Protein AF-A0A8J6JBQ1-F1 (afdb_monomer)

Secondary structure (DSSP, 8-state):
----PPP----S-TT--TTSSEEEEEEEEBGGG---SEEEETTEEEE-HHHHHHHHHHHTGGGTSTTEEEEEEEEETTEEEEEEEEPPPPS---TTTGGGSPP--HHHHHHHHHHHHHHHTTT---B-SS-EEEEE-SHHHHHHHHHHHHHHHHHGGG-TTT-

Solvent-accessible surface area (backbone atoms only — not comparable to full-atom values): 9511 Å² total; per-residue (Å²): 134,83,78,90,63,82,76,84,72,82,56,64,63,82,92,61,70,62,56,53,61,46,37,36,41,37,37,44,39,24,41,94,52,42,58,63,26,22,45,73,56,96,50,40,72,46,64,31,76,57,25,49,51,50,49,54,60,58,68,50,46,54,77,76,32,95,48,38,41,67,82,47,68,37,73,45,28,25,34,37,42,34,35,39,29,35,51,74,80,72,79,81,60,62,93,73,55,66,81,70,62,69,88,60,34,53,71,59,53,51,50,53,51,54,50,56,50,16,62,73,62,78,66,51,71,62,50,41,94,69,66,49,48,38,79,52,87,44,69,74,56,46,54,52,51,51,52,45,52,71,46,41,55,64,43,44,92,72,34,84,89,72,102

InterPro domains:
  IPR002686 Transposase IS200-like [SM01321] (19-152)
  IPR036515 Transposase IS200-like superfamily [G3DSA:3.30.70.1290] (13-161)
  IPR036515 Transposase IS200-like superfamily [SSF143422] (18-156)
  IPR052715 REP-associated tyrosine transposase [PTHR36966] (12-155)

Organism: NCBI:txid2763052

pLDDT: mean 85.52, std 16.43, range [33.88, 98.12]

Mean predicted aligned error: 7.09 Å

Nearest PDB structures (foldseek):
  4er8-assembly1_A  TM=8.271E-01  e=2.143E-07  Escherichia coli K-12
  4feu-assembly4_D  TM=5.824E-01  e=3.375E+00  Acinetobacter baumannii AYE
  4btm-assembly2_B  TM=4.537E-01  e=4.593E+00  Homo sapiens
  4iik-assembly1_A  TM=2.250E-01  e=3.375E+00  Legionella pneumophila subsp. pneumophila str. Philadelphia 1

Radius of gyration: 16.98 Å; Cα contacts (8 Å, |Δi|>4): 242; chains: 1; bounding box: 40×38×55 Å

Sequence (163 aa):
MISDYPQRKNTRLKTYDYSQPGYYFITLCTRDRAPLLGSIVEGVVCLSALGKMVREQTELLPGRYDRLLRDKYVIMPNHIHMILRIAERLNPLPTGAAAKEKHIDIPNVIGKWKAGITRQSGGHSIWQETYYDRVIRSEAEYLRIWNYIDTNPVKWAEDVYFA

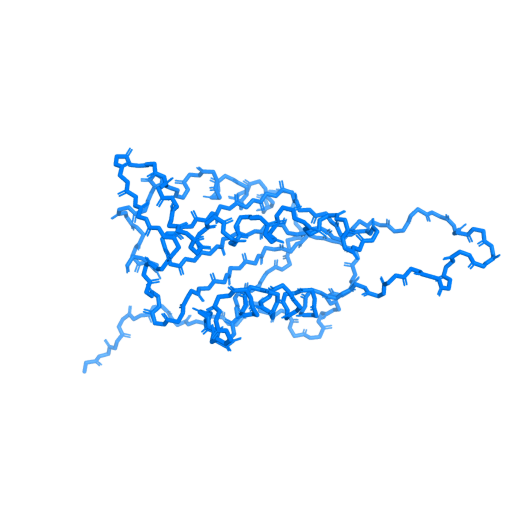Foldseek 3Di:
DPPPDPDPDQQPDPPDFQLDFAKKKWKWFFVVLALQQAAADPLDGDGDPLVVLLVVLLVCLCVPFVQKDWPDKADGSTMIITMIGRHDDDPDDPPPPVVPGDRDGPVVSVVVSQCVSCVVVPNDGRTDPDIDMHTDDDPVSVVVSVVCRVCCSNCVVVPPPND

Structure (mmCIF, N/CA/C/O backbone):
data_AF-A0A8J6JBQ1-F1
#
_entry.id   AF-A0A8J6JBQ1-F1
#
loop_
_atom_site.group_PDB
_atom_site.id
_atom_site.type_symbol
_atom_site.label_atom_id
_atom_site.label_alt_id
_atom_site.label_comp_id
_atom_site.label_asym_id
_atom_site.label_entity_id
_atom_site.label_seq_id
_atom_site.pdbx_PDB_ins_code
_atom_site.Cartn_x
_atom_site.Cartn_y
_atom_site.Cartn_z
_atom_site.occupancy
_atom_site.B_iso_or_equiv
_atom_site.auth_seq_id
_atom_site.auth_comp_id
_atom_site.auth_asym_id
_atom_site.auth_atom_id
_atom_site.pdbx_PDB_model_num
ATOM 1 N N . MET A 1 1 ? 4.516 -22.071 28.364 1.00 34.44 1 MET A N 1
ATOM 2 C CA . MET A 1 1 ? 3.421 -21.688 27.451 1.00 34.44 1 MET A CA 1
ATOM 3 C C . MET A 1 1 ? 4.038 -21.434 26.088 1.00 34.44 1 MET A C 1
ATOM 5 O O . MET A 1 1 ? 4.750 -20.452 25.931 1.00 34.44 1 MET A O 1
ATOM 9 N N . ILE A 1 2 ? 3.890 -22.382 25.164 1.00 33.88 2 ILE A N 1
ATOM 10 C CA . ILE A 1 2 ? 4.350 -22.228 23.780 1.00 33.88 2 ILE A CA 1
ATOM 11 C C . ILE A 1 2 ? 3.353 -21.273 23.127 1.00 33.88 2 ILE A C 1
ATOM 13 O O . ILE A 1 2 ? 2.160 -21.556 23.126 1.00 33.88 2 ILE A O 1
ATOM 17 N N . SER A 1 3 ? 3.811 -20.101 22.686 1.00 34.16 3 SER A N 1
ATOM 18 C CA . SER A 1 3 ? 2.930 -19.163 21.998 1.00 34.16 3 SER A CA 1
ATOM 19 C C . SER A 1 3 ? 2.600 -19.762 20.632 1.00 34.16 3 SER A C 1
ATOM 21 O O . SER A 1 3 ? 3.492 -19.876 19.792 1.00 34.16 3 SER A O 1
ATOM 23 N N . ASP A 1 4 ? 1.346 -20.148 20.424 1.00 36.12 4 ASP A N 1
ATOM 24 C CA . ASP A 1 4 ? 0.848 -20.793 19.202 1.00 36.12 4 ASP A CA 1
ATOM 25 C C . ASP A 1 4 ? 0.597 -19.769 18.076 1.00 36.12 4 ASP A C 1
ATOM 27 O O . ASP A 1 4 ? -0.339 -19.865 17.283 1.00 36.12 4 ASP A O 1
ATOM 31 N N . TYR A 1 5 ? 1.427 -18.722 18.025 1.00 41.88 5 TYR A N 1
ATOM 32 C CA . TYR A 1 5 ? 1.357 -17.725 16.972 1.00 41.88 5 TYR A CA 1
ATOM 33 C C . TYR A 1 5 ? 2.105 -18.247 15.743 1.00 41.88 5 TYR A C 1
ATOM 35 O O . TYR A 1 5 ? 3.273 -18.639 15.853 1.00 41.88 5 TYR A O 1
ATOM 43 N N . PRO A 1 6 ? 1.482 -18.222 14.555 1.00 42.84 6 PRO A N 1
ATOM 44 C CA . PRO A 1 6 ? 2.130 -18.637 13.326 1.00 42.84 6 PRO A CA 1
ATOM 45 C C . PRO A 1 6 ? 3.418 -17.843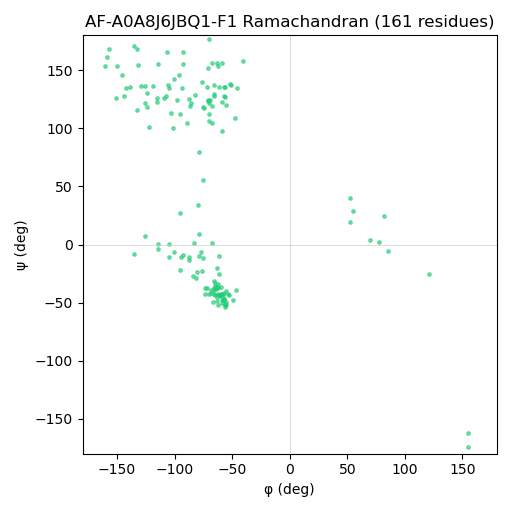 13.127 1.00 42.84 6 PRO A C 1
ATOM 47 O O . PRO A 1 6 ? 3.433 -16.612 13.051 1.00 42.84 6 PRO A O 1
ATOM 50 N N . GLN A 1 7 ? 4.522 -18.579 13.071 1.00 41.38 7 GLN A N 1
ATOM 51 C CA . GLN A 1 7 ? 5.857 -18.021 12.954 1.00 41.38 7 GLN A CA 1
ATOM 52 C C . GLN A 1 7 ? 5.936 -17.171 11.679 1.00 41.38 7 GLN A C 1
ATOM 54 O O . GLN A 1 7 ? 5.664 -17.661 10.577 1.00 41.38 7 GLN A O 1
ATOM 59 N N . ARG A 1 8 ? 6.289 -15.885 11.820 1.00 48.12 8 ARG A N 1
ATOM 60 C CA . ARG A 1 8 ? 6.397 -14.935 10.702 1.00 48.12 8 ARG A CA 1
ATOM 61 C C . ARG A 1 8 ? 7.426 -15.456 9.696 1.00 48.12 8 ARG A C 1
ATOM 63 O O . ARG A 1 8 ? 8.628 -15.266 9.869 1.00 48.12 8 ARG A O 1
ATOM 70 N N . LYS A 1 9 ? 6.965 -16.117 8.631 1.00 52.09 9 LYS A N 1
ATOM 71 C CA . LYS A 1 9 ? 7.825 -16.501 7.506 1.00 52.09 9 LYS A CA 1
ATOM 72 C C . LYS A 1 9 ? 8.293 -15.222 6.821 1.00 52.09 9 LYS A C 1
ATOM 74 O O . LYS A 1 9 ? 7.481 -14.367 6.475 1.00 52.09 9 LYS A O 1
ATOM 79 N N . ASN A 1 10 ? 9.603 -15.083 6.640 1.00 58.56 10 A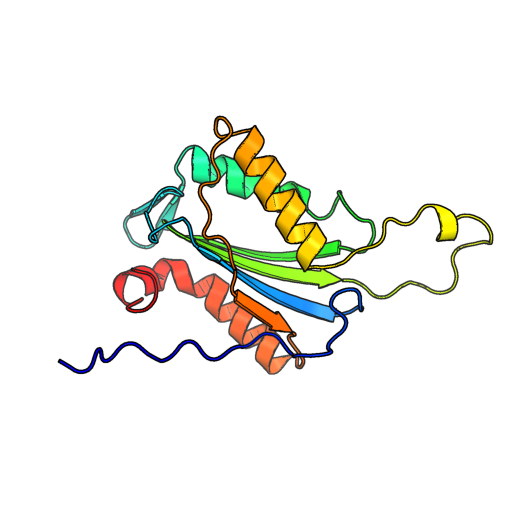SN A N 1
ATOM 80 C CA . ASN A 1 10 ? 10.160 -13.980 5.872 1.00 58.56 10 ASN A CA 1
ATOM 81 C C . ASN A 1 10 ? 9.758 -14.167 4.403 1.00 58.56 10 ASN A C 1
ATOM 83 O O . ASN A 1 10 ? 10.260 -15.064 3.729 1.00 58.56 10 ASN A O 1
ATOM 87 N N . THR A 1 11 ? 8.797 -13.373 3.938 1.00 63.12 11 THR A N 1
ATOM 88 C CA . THR A 1 11 ? 8.291 -13.430 2.561 1.00 63.12 11 THR A CA 1
ATOM 89 C C . THR A 1 11 ? 9.083 -12.576 1.595 1.00 63.12 11 THR A C 1
ATOM 91 O O . THR A 1 11 ? 8.919 -12.737 0.385 1.00 63.12 11 THR A O 1
ATOM 94 N N . ARG A 1 12 ? 9.967 -11.719 2.114 1.00 75.38 12 ARG A N 1
ATOM 95 C CA . ARG A 1 12 ? 10.845 -10.912 1.289 1.00 75.38 12 ARG A CA 1
ATOM 96 C C . ARG A 1 12 ? 11.829 -11.834 0.585 1.00 75.38 12 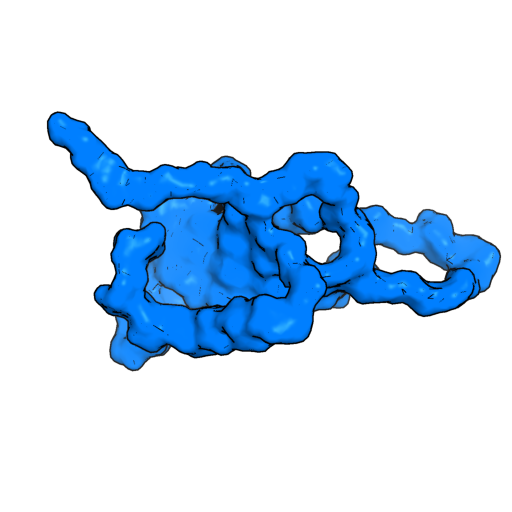ARG A C 1
ATOM 98 O O . ARG A 1 12 ? 12.605 -12.549 1.228 1.00 75.38 12 ARG A O 1
ATOM 105 N N . LEU A 1 13 ? 11.795 -11.824 -0.743 1.00 76.69 13 LEU A N 1
ATOM 106 C CA . LEU A 1 13 ? 12.725 -12.604 -1.544 1.00 76.69 13 LEU A CA 1
ATOM 107 C C . LEU A 1 13 ? 14.111 -11.978 -1.396 1.00 76.69 13 LEU A C 1
ATOM 109 O O . LEU A 1 13 ? 14.390 -10.893 -1.910 1.00 76.69 13 LEU A O 1
ATOM 113 N N . LYS A 1 14 ? 14.983 -12.654 -0.643 1.00 74.25 14 LYS A N 1
ATOM 114 C CA . LYS A 1 14 ? 16.385 -12.252 -0.514 1.00 74.25 14 LYS A CA 1
ATOM 115 C C . LYS A 1 14 ? 16.993 -12.207 -1.913 1.00 74.25 14 LYS A C 1
ATOM 117 O O . LYS A 1 14 ? 16.766 -13.126 -2.692 1.00 74.25 14 LYS A O 1
ATOM 122 N N . THR A 1 15 ? 17.761 -11.159 -2.209 1.00 81.62 15 THR A N 1
ATOM 123 C CA . THR A 1 15 ? 18.422 -10.913 -3.510 1.00 81.62 15 THR A CA 1
ATOM 124 C C . THR A 1 15 ? 17.505 -10.556 -4.688 1.00 81.62 15 THR A C 1
ATOM 126 O O . THR A 1 15 ? 18.008 -10.352 -5.787 1.00 81.62 15 THR A O 1
ATOM 129 N N . TYR A 1 16 ? 16.189 -10.415 -4.479 1.00 87.38 16 TYR A N 1
ATOM 130 C CA . TYR A 1 16 ? 15.298 -9.891 -5.518 1.00 87.38 16 TYR A CA 1
ATOM 131 C C . TYR A 1 16 ? 15.436 -8.370 -5.646 1.00 87.38 16 TYR A C 1
ATOM 133 O O . TYR A 1 16 ? 15.527 -7.660 -4.641 1.00 87.38 16 TYR A O 1
ATOM 141 N N . ASP A 1 17 ? 15.426 -7.877 -6.8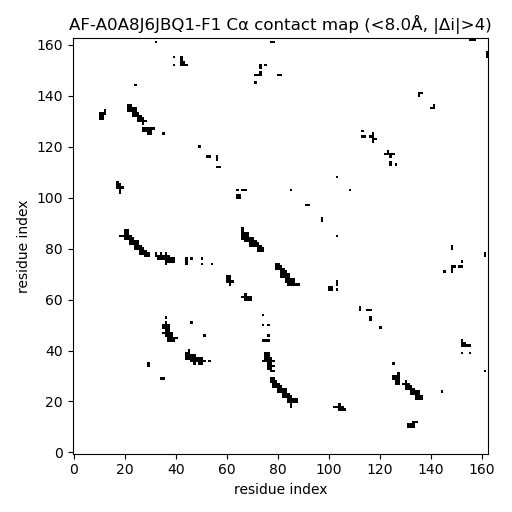81 1.00 89.44 17 ASP A N 1
ATOM 142 C CA . ASP A 1 17 ? 15.461 -6.453 -7.195 1.00 89.44 17 ASP A CA 1
ATOM 143 C C . ASP A 1 17 ? 14.034 -5.888 -7.253 1.00 89.44 17 ASP A C 1
ATOM 145 O O . ASP A 1 17 ? 13.284 -6.095 -8.204 1.00 89.44 17 ASP A O 1
ATOM 149 N N . TYR A 1 18 ? 13.669 -5.151 -6.207 1.00 92.38 18 TYR A N 1
ATOM 150 C CA . TYR A 1 18 ? 12.350 -4.541 -6.025 1.00 92.38 18 TYR A CA 1
ATOM 151 C C . TYR A 1 18 ? 12.141 -3.251 -6.843 1.00 92.38 18 TYR A C 1
ATOM 153 O O . TYR A 1 18 ? 11.147 -2.548 -6.633 1.00 92.38 18 TYR A O 1
ATOM 161 N N . SER A 1 19 ? 13.064 -2.924 -7.753 1.00 91.12 19 SER A N 1
ATOM 162 C CA . SER A 1 19 ? 12.896 -1.873 -8.764 1.00 91.12 19 SER A CA 1
ATOM 163 C C . SER A 1 19 ? 12.376 -2.404 -10.106 1.00 91.12 19 SER A C 1
ATOM 165 O O . SER A 1 19 ? 11.979 -1.622 -10.976 1.00 91.12 19 SER A O 1
ATOM 167 N N . GLN A 1 20 ? 12.350 -3.730 -10.285 1.00 92.38 20 GLN A N 1
ATOM 168 C CA . GLN A 1 20 ? 11.980 -4.339 -11.559 1.00 92.38 20 GLN A CA 1
ATOM 169 C C . GLN A 1 20 ? 10.483 -4.195 -11.865 1.00 92.38 20 GLN A C 1
ATOM 171 O O . GLN A 1 20 ? 9.654 -4.136 -10.946 1.00 92.38 20 GLN A O 1
ATOM 176 N N . PRO A 1 21 ? 10.113 -4.158 -13.159 1.00 94.69 21 PRO A N 1
ATOM 177 C CA . PRO A 1 21 ? 8.726 -4.315 -13.562 1.00 94.69 21 PRO A CA 1
ATOM 178 C C . PRO A 1 21 ? 8.105 -5.573 -12.946 1.00 94.69 21 PRO A C 1
ATOM 180 O O . PRO A 1 21 ? 8.729 -6.630 -12.881 1.00 94.69 21 PRO A O 1
ATOM 183 N N . GLY A 1 22 ? 6.865 -5.456 -12.485 1.00 95.62 22 GLY A N 1
ATOM 184 C CA . GLY A 1 22 ? 6.184 -6.547 -11.801 1.00 95.62 22 GLY A CA 1
ATOM 185 C C . GLY A 1 22 ? 5.093 -6.069 -10.858 1.00 95.62 22 GLY A C 1
ATOM 186 O O . GLY A 1 22 ? 4.767 -4.882 -10.797 1.00 95.62 22 GLY A O 1
ATOM 187 N N . TYR A 1 23 ? 4.532 -7.020 -10.119 1.00 97.06 23 TYR A N 1
ATOM 188 C CA . TYR A 1 23 ? 3.428 -6.808 -9.193 1.00 97.06 23 TYR A CA 1
ATOM 189 C C . TYR A 1 23 ? 3.862 -7.160 -7.772 1.00 97.06 23 TYR A C 1
ATOM 191 O O . TYR A 1 23 ? 4.488 -8.193 -7.526 1.00 97.06 23 TYR A O 1
ATOM 199 N N . TYR A 1 24 ? 3.494 -6.307 -6.826 1.00 96.69 24 TYR A N 1
ATOM 200 C CA . TYR A 1 24 ? 3.956 -6.356 -5.449 1.00 96.69 24 TYR A CA 1
ATOM 201 C C . TYR A 1 24 ? 2.763 -6.228 -4.512 1.00 96.69 24 TYR A C 1
ATOM 203 O O . TYR A 1 24 ? 2.099 -5.192 -4.471 1.00 96.69 24 TYR A O 1
ATOM 211 N N . PHE A 1 25 ? 2.498 -7.279 -3.742 1.00 97.00 25 PHE A N 1
ATOM 212 C CA . PHE A 1 25 ? 1.522 -7.242 -2.665 1.00 97.00 25 PHE A CA 1
ATOM 213 C C . PHE A 1 25 ? 2.186 -6.760 -1.382 1.00 97.00 25 PHE A C 1
ATOM 215 O O . PHE A 1 25 ? 3.174 -7.345 -0.938 1.00 97.00 25 PHE A O 1
ATOM 222 N N . ILE A 1 26 ? 1.636 -5.710 -0.783 1.00 96.38 26 ILE A N 1
ATOM 223 C CA . ILE A 1 26 ? 2.186 -5.041 0.391 1.00 96.38 26 ILE A CA 1
ATOM 224 C C . ILE A 1 26 ? 1.122 -4.988 1.482 1.00 96.38 26 ILE A C 1
ATOM 226 O O . ILE A 1 26 ? -0.031 -4.654 1.217 1.00 96.38 26 ILE A O 1
ATOM 230 N N . THR A 1 27 ? 1.521 -5.280 2.719 1.00 96.00 27 THR A N 1
ATOM 231 C CA . THR A 1 27 ? 0.692 -5.079 3.913 1.00 96.00 27 THR A CA 1
ATOM 232 C C . THR A 1 27 ? 1.440 -4.236 4.935 1.00 96.00 27 THR A C 1
ATOM 234 O O . THR A 1 27 ? 2.515 -4.628 5.394 1.00 96.00 27 THR A O 1
ATOM 237 N N . LEU A 1 28 ? 0.862 -3.097 5.320 1.00 96.12 28 LEU A N 1
ATOM 238 C CA . LEU A 1 28 ? 1.388 -2.226 6.373 1.00 96.12 28 LEU A CA 1
ATOM 239 C C . LEU A 1 28 ? 0.418 -2.183 7.546 1.00 96.12 28 LEU A C 1
ATOM 241 O O . LEU A 1 28 ? -0.729 -1.786 7.376 1.00 96.12 28 LEU A O 1
ATOM 245 N N . CYS A 1 29 ? 0.899 -2.550 8.730 1.00 95.88 29 CYS A N 1
ATOM 246 C CA . CYS A 1 29 ? 0.130 -2.468 9.968 1.00 95.88 29 CYS A CA 1
ATOM 247 C C . CYS A 1 29 ? 0.457 -1.178 10.724 1.00 95.88 29 CYS A C 1
ATOM 249 O O . CYS A 1 29 ? 1.605 -0.710 10.728 1.00 95.88 29 CYS A O 1
ATOM 251 N N . THR A 1 30 ? -0.542 -0.626 11.401 1.00 95.94 30 THR A N 1
ATOM 252 C CA . THR A 1 30 ? -0.341 0.388 12.431 1.00 95.94 30 THR A CA 1
ATOM 253 C C . THR A 1 30 ? 0.468 -0.198 13.586 1.00 95.94 30 THR A C 1
ATOM 255 O O . THR A 1 30 ? 0.529 -1.416 13.797 1.00 95.94 30 THR A O 1
ATOM 258 N N . ARG A 1 31 ? 1.138 0.677 14.336 1.00 93.19 31 ARG A N 1
ATOM 259 C CA . ARG A 1 31 ? 1.879 0.302 15.537 1.00 93.19 31 ARG A CA 1
ATOM 260 C C . ARG A 1 31 ? 0.941 -0.407 16.511 1.00 93.19 31 ARG A C 1
ATOM 262 O O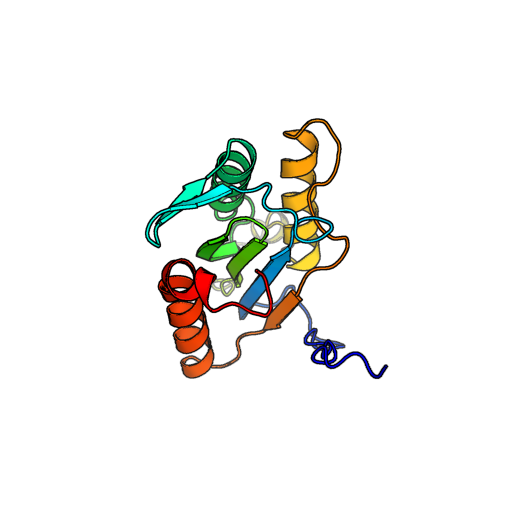 . ARG A 1 31 ? -0.206 0.002 16.668 1.00 93.19 31 ARG A O 1
ATOM 269 N N . ASP A 1 32 ? 1.430 -1.507 17.077 1.00 90.38 32 ASP A N 1
ATOM 270 C CA . ASP A 1 32 ? 0.688 -2.378 17.998 1.00 90.38 32 ASP A CA 1
ATOM 271 C C . ASP A 1 32 ? -0.671 -2.850 17.458 1.00 90.38 32 ASP A C 1
ATOM 273 O O . ASP A 1 32 ? -1.531 -3.269 18.223 1.00 90.38 32 ASP A O 1
ATOM 277 N N . ARG A 1 33 ? -0.867 -2.784 16.128 1.00 91.19 33 ARG A N 1
ATOM 278 C CA . ARG A 1 33 ? -2.134 -3.093 15.451 1.00 91.19 33 ARG A CA 1
ATOM 279 C C . ARG A 1 33 ? -3.311 -2.277 16.001 1.00 91.19 33 ARG A C 1
ATOM 281 O O . ARG A 1 33 ? -4.460 -2.708 15.928 1.00 91.19 33 ARG A O 1
ATOM 288 N N . ALA A 1 34 ? -3.042 -1.073 16.504 1.00 92.50 34 ALA A N 1
ATOM 289 C CA . ALA A 1 34 ? -4.078 -0.177 16.991 1.00 92.50 34 ALA A CA 1
ATOM 290 C C . ALA A 1 34 ? -5.049 0.208 15.851 1.00 92.50 34 ALA A C 1
ATOM 292 O O . ALA A 1 34 ? -4.580 0.558 14.759 1.00 92.50 34 ALA A O 1
ATOM 293 N N . PRO A 1 35 ? -6.379 0.202 16.070 1.00 94.81 35 PRO A N 1
ATOM 294 C CA . PRO A 1 35 ? -7.390 0.492 15.047 1.00 94.81 35 PRO A CA 1
ATOM 295 C C . PRO A 1 35 ? -7.490 1.998 14.721 1.00 94.81 35 PRO A C 1
ATOM 297 O O . PRO A 1 35 ? -8.534 2.631 14.837 1.00 94.81 35 PRO A O 1
ATOM 300 N N . LEU A 1 36 ? -6.367 2.611 14.343 1.00 96.19 36 LEU A N 1
ATOM 301 C CA . LEU A 1 36 ? -6.236 4.054 14.125 1.00 96.19 36 LEU A CA 1
ATOM 302 C C . LEU A 1 36 ? -6.849 4.518 12.802 1.00 96.19 36 LEU A C 1
ATOM 304 O O . LEU A 1 36 ? -7.158 5.699 12.651 1.00 96.19 36 LEU A O 1
ATOM 308 N N . LEU A 1 37 ? -6.996 3.622 11.825 1.00 97.38 37 LEU A N 1
ATOM 309 C CA . LEU A 1 37 ? -7.445 3.950 10.470 1.00 97.38 37 LEU A CA 1
ATOM 310 C C . LEU A 1 37 ? -8.972 3.939 10.345 1.00 97.38 37 LEU A C 1
ATOM 312 O O . LEU A 1 37 ? -9.509 4.466 9.373 1.00 97.38 37 LEU A O 1
ATOM 316 N N . GLY A 1 38 ? -9.688 3.392 11.324 1.00 96.06 38 GLY A N 1
ATOM 317 C CA . GLY A 1 38 ? -11.141 3.337 11.299 1.00 96.06 38 GLY A CA 1
ATOM 318 C C . GLY A 1 38 ? -11.703 2.198 12.129 1.00 96.06 38 GLY A C 1
ATOM 319 O O . GLY A 1 38 ? -11.019 1.618 12.965 1.00 96.06 38 GLY A O 1
ATOM 320 N N . SER A 1 39 ? -12.954 1.872 11.854 1.00 94.00 39 SER A N 1
ATOM 321 C CA . SER A 1 39 ? -13.674 0.734 12.415 1.00 94.00 39 SER A CA 1
ATOM 322 C C . SER A 1 39 ? -14.430 0.006 11.307 1.00 94.00 39 SER A C 1
ATOM 324 O O . SER A 1 39 ? -14.496 0.479 10.170 1.00 94.00 39 SER A O 1
ATOM 326 N N . ILE A 1 40 ? -14.989 -1.158 11.630 1.00 90.75 40 ILE A N 1
ATOM 327 C CA . ILE A 1 40 ? -15.911 -1.867 10.746 1.00 90.75 40 ILE A CA 1
ATOM 328 C C . ILE A 1 40 ? -17.279 -1.905 11.416 1.00 90.75 40 ILE A C 1
ATOM 330 O O . ILE A 1 40 ? -17.394 -2.310 12.571 1.00 90.75 40 ILE A O 1
ATOM 334 N N . VAL A 1 41 ? -18.295 -1.443 10.692 1.00 88.00 41 VAL A N 1
ATOM 335 C CA . VAL A 1 41 ? -19.696 -1.415 11.125 1.00 88.00 41 VAL A CA 1
ATOM 336 C C . VAL A 1 41 ? -20.490 -2.177 10.074 1.00 88.00 41 VAL A C 1
ATOM 338 O O . VAL A 1 41 ? -20.451 -1.812 8.904 1.00 88.00 41 VAL A O 1
ATOM 341 N N . GLU A 1 42 ? -21.133 -3.277 10.474 1.00 85.25 42 GLU A N 1
ATOM 342 C CA . GLU A 1 42 ? -21.931 -4.135 9.576 1.00 85.25 42 GLU A CA 1
ATOM 343 C C . GLU A 1 42 ? -21.169 -4.595 8.311 1.00 85.25 42 GLU A C 1
ATOM 345 O O . GLU A 1 42 ? -21.698 -4.610 7.204 1.00 85.25 42 GLU A O 1
ATOM 350 N N . GLY A 1 43 ? -19.885 -4.947 8.458 1.00 80.88 43 GLY A N 1
ATOM 351 C CA . GLY A 1 43 ? -19.033 -5.397 7.344 1.00 80.88 43 GLY A CA 1
ATOM 352 C C . GLY A 1 43 ? -18.521 -4.274 6.432 1.00 80.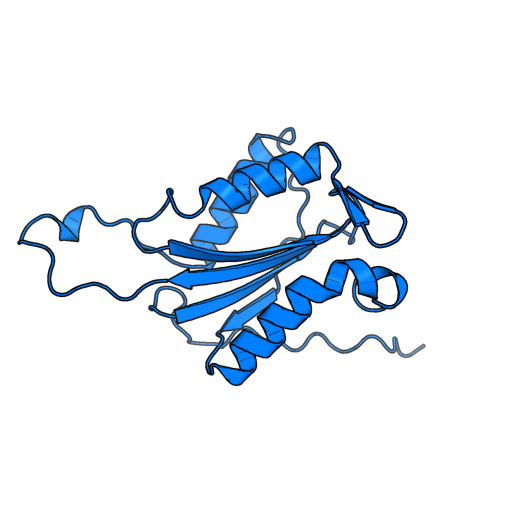88 43 GLY A C 1
ATOM 353 O O . GLY A 1 43 ? -17.804 -4.541 5.467 1.00 80.88 43 GLY A O 1
ATOM 354 N N . VAL A 1 44 ? -18.838 -3.014 6.745 1.00 86.38 44 VAL A N 1
ATOM 355 C CA . VAL A 1 44 ? -18.397 -1.835 5.995 1.00 86.38 44 VAL A CA 1
ATOM 356 C C . VAL A 1 44 ? -17.289 -1.109 6.750 1.00 86.38 44 VAL A C 1
ATOM 358 O O . VAL A 1 44 ? -17.382 -0.866 7.952 1.00 86.38 44 VAL A O 1
ATOM 361 N N . VAL A 1 45 ? -16.231 -0.724 6.032 1.00 91.69 45 VAL A N 1
ATOM 362 C CA . VAL A 1 45 ? -15.133 0.064 6.603 1.00 91.69 45 VAL A CA 1
ATOM 363 C C . VAL A 1 45 ? -15.552 1.524 6.779 1.00 91.69 45 VAL A C 1
ATOM 365 O O . VAL A 1 45 ? -15.763 2.256 5.809 1.00 91.69 45 VAL A O 1
ATOM 368 N N . CYS A 1 46 ? -15.540 1.981 8.026 1.00 95.19 46 CYS A N 1
ATOM 369 C CA . CYS A 1 46 ? -15.733 3.370 8.421 1.00 95.19 46 CYS A CA 1
ATOM 370 C C . CYS A 1 46 ? -14.375 4.009 8.733 1.00 95.19 46 CYS A C 1
ATOM 372 O O . CYS A 1 46 ? -13.814 3.811 9.811 1.00 95.19 46 CYS A O 1
ATOM 374 N N . LEU A 1 47 ? -13.823 4.782 7.790 1.00 97.69 47 LEU A N 1
ATOM 375 C CA . LEU A 1 47 ? -12.506 5.399 7.978 1.00 97.69 47 LEU A CA 1
ATOM 376 C C . LEU A 1 47 ? -12.522 6.551 8.986 1.00 97.69 47 LEU A C 1
ATOM 378 O O . LEU A 1 47 ? -13.339 7.474 8.894 1.00 97.69 47 LEU A O 1
ATOM 382 N N . SER A 1 48 ? -11.523 6.547 9.867 1.00 97.56 48 SER A N 1
ATOM 383 C CA . SER A 1 48 ? -11.183 7.679 10.727 1.00 97.56 48 SER A CA 1
ATOM 384 C C . SER A 1 48 ? -10.586 8.836 9.910 1.00 97.56 48 SER A C 1
ATOM 386 O O . SER A 1 48 ? -10.335 8.713 8.708 1.00 97.56 48 SER A O 1
ATOM 388 N N . ALA A 1 49 ? -10.294 9.966 10.561 1.00 96.62 49 ALA A N 1
ATOM 389 C CA . ALA A 1 49 ? -9.540 11.053 9.930 1.00 96.62 49 ALA A CA 1
ATOM 390 C C . ALA A 1 49 ? -8.162 10.583 9.418 1.00 96.62 49 ALA A C 1
ATOM 392 O O . ALA A 1 49 ? -7.779 10.904 8.293 1.00 96.62 49 ALA A O 1
ATOM 393 N N . LEU A 1 50 ? -7.456 9.754 10.197 1.00 96.94 50 LEU A N 1
ATOM 394 C CA . LEU A 1 50 ? -6.193 9.148 9.767 1.00 96.94 50 LEU A CA 1
ATOM 395 C C . LEU A 1 50 ? -6.409 8.176 8.605 1.00 96.94 50 LEU A C 1
ATOM 397 O O . LEU A 1 50 ? -5.659 8.220 7.637 1.00 96.94 50 LEU A O 1
ATOM 401 N N . GLY A 1 51 ? -7.455 7.347 8.640 1.00 97.81 51 GLY A N 1
ATOM 402 C CA . GLY A 1 51 ? -7.790 6.457 7.527 1.00 97.81 51 GLY A CA 1
ATOM 403 C C . GLY A 1 51 ? -8.036 7.206 6.219 1.00 97.81 51 GLY A C 1
ATOM 404 O O . GLY A 1 51 ? -7.529 6.805 5.172 1.00 97.81 51 GLY A O 1
ATOM 405 N N . LYS A 1 52 ? -8.769 8.324 6.270 1.00 98.00 52 LYS A N 1
ATOM 406 C CA . LYS A 1 52 ? -9.016 9.191 5.104 1.00 98.00 52 LYS A CA 1
ATOM 407 C C . LYS A 1 52 ? -7.714 9.778 4.552 1.00 98.00 52 LYS A C 1
ATOM 409 O O . LYS A 1 52 ? -7.484 9.701 3.351 1.00 98.00 52 LYS A O 1
ATOM 414 N N . MET A 1 53 ? -6.815 10.237 5.420 1.00 97.25 53 MET A N 1
ATOM 415 C CA . MET A 1 53 ? -5.482 10.696 5.017 1.00 97.25 53 MET A CA 1
ATOM 416 C C . MET A 1 53 ? -4.660 9.575 4.358 1.00 97.25 53 MET A C 1
ATOM 418 O O . MET A 1 53 ? -4.033 9.783 3.320 1.00 97.25 53 MET A O 1
ATOM 422 N N . VAL A 1 54 ? -4.683 8.362 4.922 1.00 98.00 54 VAL A N 1
ATOM 423 C CA . VAL A 1 54 ? -4.030 7.184 4.327 1.00 98.00 54 VAL A CA 1
ATOM 424 C C . VAL A 1 54 ? -4.606 6.887 2.942 1.00 98.00 54 VAL A C 1
ATOM 426 O O . VAL A 1 54 ? -3.835 6.644 2.010 1.00 98.00 54 VAL A O 1
ATOM 429 N N . ARG A 1 55 ? -5.934 6.957 2.775 1.00 98.12 55 ARG A N 1
ATOM 430 C CA . ARG A 1 55 ? -6.604 6.826 1.473 1.00 98.12 55 ARG A CA 1
ATOM 431 C C . ARG A 1 55 ? -6.073 7.859 0.485 1.00 98.12 55 ARG A C 1
ATOM 433 O O . ARG A 1 55 ? -5.574 7.475 -0.563 1.00 98.12 55 ARG A O 1
ATOM 440 N N . GLU A 1 56 ? -6.095 9.139 0.836 1.00 96.69 56 GLU A N 1
ATOM 441 C CA . GLU A 1 56 ? -5.615 10.226 -0.028 1.00 96.69 56 GLU A CA 1
ATOM 442 C C . GLU A 1 56 ? -4.149 10.036 -0.445 1.00 96.69 56 GLU A C 1
ATOM 444 O O . GLU A 1 56 ? -3.809 10.118 -1.624 1.00 96.69 56 GLU A O 1
ATOM 449 N N . GLN A 1 57 ? -3.262 9.710 0.499 1.00 96.12 57 GLN A N 1
ATOM 450 C CA . GLN A 1 57 ? -1.846 9.474 0.198 1.00 96.12 57 GLN A CA 1
ATOM 451 C C . GLN A 1 57 ? -1.619 8.238 -0.687 1.00 96.12 57 GLN A C 1
ATOM 453 O O . GLN A 1 57 ? -0.672 8.220 -1.475 1.00 96.12 57 GLN A O 1
ATOM 458 N N . THR A 1 58 ? -2.475 7.220 -0.568 1.00 97.31 58 THR A N 1
ATOM 459 C CA . THR A 1 58 ? -2.475 6.015 -1.416 1.00 97.31 58 THR A CA 1
ATOM 460 C C . THR A 1 58 ? -3.019 6.318 -2.811 1.00 97.31 58 THR A C 1
ATOM 462 O O . THR A 1 58 ? -2.486 5.829 -3.811 1.00 97.31 58 THR A O 1
ATOM 465 N N . GLU A 1 59 ? -4.030 7.183 -2.899 1.00 95.88 59 GLU A N 1
ATOM 466 C CA . GLU A 1 59 ? -4.605 7.632 -4.163 1.00 95.88 59 GLU A CA 1
ATOM 467 C C . GLU A 1 59 ? -3.617 8.433 -5.011 1.00 95.88 59 GLU A C 1
ATOM 469 O O . GLU A 1 59 ? -3.587 8.290 -6.229 1.00 95.88 59 GLU A O 1
ATOM 474 N N . LEU A 1 60 ? -2.725 9.184 -4.365 1.00 94.31 60 LEU A N 1
ATOM 475 C CA . LEU A 1 60 ? -1.678 9.964 -5.026 1.00 94.31 60 LEU A CA 1
ATOM 476 C C . LEU A 1 60 ? -0.480 9.136 -5.523 1.00 94.31 60 LEU A C 1
ATOM 478 O O . LEU A 1 60 ? 0.406 9.700 -6.169 1.00 94.31 60 LEU A O 1
ATOM 482 N N . LEU A 1 61 ? -0.391 7.835 -5.220 1.00 93.31 61 LEU A N 1
ATOM 483 C CA . LEU A 1 61 ? 0.760 7.015 -5.629 1.00 93.31 61 LEU A CA 1
ATOM 484 C C . LEU A 1 61 ? 0.968 6.979 -7.158 1.00 93.31 61 LEU A C 1
ATOM 486 O O . LEU A 1 61 ? 2.102 7.259 -7.564 1.00 93.31 61 LEU A O 1
ATOM 490 N N . PRO A 1 62 ? -0.062 6.738 -8.002 1.00 87.00 62 PRO A N 1
ATOM 491 C CA . PRO A 1 62 ? 0.100 6.628 -9.458 1.00 87.00 62 PRO A CA 1
ATOM 492 C C . PRO A 1 62 ? 0.498 7.912 -10.206 1.00 87.00 62 PRO A C 1
ATOM 494 O O . PRO A 1 62 ? 0.636 7.886 -11.421 1.00 87.00 62 PRO A O 1
ATOM 497 N N . GLY A 1 63 ? 0.694 9.040 -9.511 1.00 83.81 63 GLY A N 1
ATOM 498 C CA . GLY A 1 63 ? 1.210 10.290 -10.095 1.00 83.81 63 GLY A CA 1
ATOM 499 C C . GLY A 1 63 ? 2.584 10.712 -9.565 1.00 83.81 63 GLY A C 1
ATOM 500 O O . GLY A 1 63 ? 3.138 11.724 -9.990 1.00 83.81 63 GLY A O 1
ATOM 501 N N . ARG A 1 64 ? 3.153 9.979 -8.598 1.00 87.75 64 ARG A N 1
ATOM 502 C CA . ARG A 1 64 ? 4.459 10.327 -8.003 1.00 87.75 64 ARG A CA 1
ATOM 503 C C . ARG A 1 64 ? 5.637 9.815 -8.821 1.00 87.75 64 ARG A C 1
ATOM 505 O O . ARG A 1 64 ? 6.718 10.417 -8.747 1.00 87.75 64 ARG A O 1
ATOM 512 N N . TYR A 1 65 ? 5.412 8.730 -9.557 1.00 88.19 65 TYR A N 1
ATOM 513 C CA . TYR A 1 65 ? 6.388 8.026 -10.374 1.00 88.19 65 TYR A CA 1
ATOM 514 C C . TYR A 1 65 ? 5.716 7.537 -11.656 1.00 88.19 65 TYR A C 1
ATOM 516 O O . TYR A 1 65 ? 4.646 6.942 -11.583 1.00 88.19 65 TYR A O 1
ATOM 524 N N . ASP A 1 66 ? 6.374 7.726 -12.793 1.00 85.88 66 ASP A N 1
ATOM 525 C CA . ASP A 1 66 ? 5.766 7.554 -14.120 1.00 85.88 66 ASP A CA 1
ATOM 526 C C . ASP A 1 66 ? 5.281 6.119 -14.394 1.00 85.88 66 ASP A C 1
ATOM 528 O O . ASP A 1 66 ? 4.264 5.914 -15.051 1.00 85.88 66 ASP A O 1
ATOM 532 N N . ARG A 1 67 ? 5.987 5.114 -13.860 1.00 92.12 67 ARG A N 1
ATOM 533 C CA . ARG A 1 67 ? 5.679 3.684 -14.056 1.00 92.12 67 ARG A CA 1
ATOM 534 C C . ARG A 1 67 ? 5.043 3.006 -12.846 1.00 92.12 67 ARG A C 1
ATOM 536 O O . ARG A 1 67 ? 4.808 1.799 -12.898 1.00 92.12 67 ARG A O 1
ATOM 543 N N . LEU A 1 68 ? 4.809 3.728 -11.749 1.00 94.75 68 LEU A N 1
ATOM 544 C CA . LEU A 1 68 ? 4.167 3.140 -10.576 1.00 94.75 68 LEU A CA 1
ATOM 545 C C . LEU A 1 68 ? 2.655 3.220 -10.743 1.00 94.75 68 LEU A C 1
ATOM 547 O O . LEU A 1 68 ? 2.084 4.300 -10.822 1.00 94.75 68 LEU A O 1
ATOM 551 N N . LEU A 1 69 ? 2.009 2.068 -10.711 1.00 95.38 69 LEU A N 1
ATOM 552 C CA . LEU A 1 69 ? 0.567 1.929 -10.704 1.00 95.38 69 LEU A CA 1
ATOM 553 C C . LEU A 1 69 ? 0.126 1.321 -9.372 1.00 95.38 69 LEU A C 1
ATOM 555 O O . LEU A 1 69 ? 0.881 0.632 -8.679 1.00 95.38 69 LEU A O 1
ATOM 559 N N . ARG A 1 70 ? -1.122 1.593 -9.012 1.00 96.69 70 ARG A N 1
ATOM 560 C CA . ARG A 1 70 ? -1.793 1.014 -7.853 1.00 96.69 70 ARG A CA 1
ATOM 561 C C . ARG A 1 70 ? -3.037 0.310 -8.365 1.00 96.69 70 ARG A C 1
ATOM 563 O O . ARG A 1 70 ? -4.047 0.957 -8.626 1.00 96.69 70 ARG A O 1
ATOM 570 N N . ASP A 1 71 ? -2.944 -1.003 -8.482 1.00 96.69 71 ASP A N 1
ATOM 571 C CA . ASP A 1 71 ? -4.008 -1.823 -9.056 1.00 96.69 71 ASP A CA 1
ATOM 572 C C . ASP A 1 71 ? -5.191 -1.951 -8.098 1.00 96.69 71 ASP A C 1
ATOM 574 O O . ASP A 1 71 ? -6.348 -1.857 -8.501 1.00 96.69 71 ASP A O 1
ATOM 578 N N . LYS A 1 72 ? -4.904 -2.166 -6.809 1.00 97.12 72 LYS A N 1
ATOM 579 C CA . LYS A 1 72 ? -5.937 -2.394 -5.799 1.00 97.12 72 LYS A CA 1
ATOM 580 C C . LYS A 1 72 ? -5.416 -2.131 -4.400 1.00 97.12 72 LYS A C 1
ATOM 582 O O . LYS A 1 72 ? -4.225 -2.287 -4.143 1.00 97.12 72 LYS A O 1
ATOM 587 N N . TYR A 1 73 ? -6.302 -1.775 -3.482 1.00 98.06 73 TYR A N 1
ATOM 588 C CA . TYR A 1 73 ? -5.992 -1.718 -2.061 1.00 98.06 73 TYR A CA 1
ATOM 589 C C . TYR A 1 73 ? -7.268 -1.791 -1.223 1.00 98.06 73 TYR A C 1
ATOM 591 O O . TYR A 1 73 ? -8.359 -1.517 -1.719 1.00 98.06 73 TYR A O 1
ATOM 599 N N . VAL A 1 74 ? -7.113 -2.128 0.055 1.00 96.25 74 VAL A N 1
ATOM 600 C CA . VAL A 1 74 ? -8.154 -1.992 1.076 1.00 96.25 74 VAL A CA 1
ATOM 601 C C . VAL A 1 74 ? -7.524 -1.469 2.358 1.00 96.25 74 VAL A C 1
ATOM 603 O O . VAL A 1 74 ? -6.448 -1.916 2.761 1.00 96.25 74 VAL A O 1
ATOM 606 N N . ILE A 1 75 ? -8.182 -0.494 2.980 1.00 97.12 75 ILE A N 1
ATOM 607 C CA . ILE A 1 75 ? -7.814 0.011 4.302 1.00 97.12 75 ILE A CA 1
ATOM 608 C C . ILE A 1 75 ? -8.719 -0.676 5.310 1.00 97.12 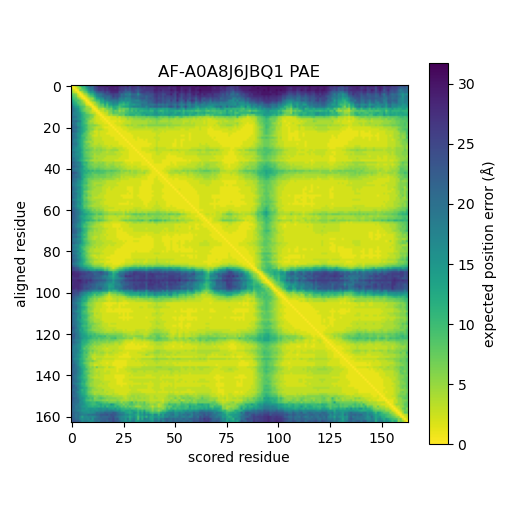75 ILE A C 1
ATOM 610 O O . ILE A 1 75 ? -9.937 -0.597 5.200 1.00 97.12 75 ILE A O 1
ATOM 614 N N . MET A 1 76 ? -8.103 -1.322 6.284 1.00 95.56 76 MET A N 1
ATOM 615 C CA . MET A 1 76 ? -8.740 -1.958 7.426 1.00 95.56 76 MET A CA 1
ATOM 616 C C . MET A 1 76 ? -8.474 -1.106 8.674 1.00 95.56 76 MET A C 1
ATOM 618 O O . MET A 1 76 ? -7.586 -0.249 8.640 1.00 95.56 76 MET A O 1
ATOM 622 N N . PRO A 1 77 ? -9.190 -1.321 9.791 1.00 96.06 77 PRO A N 1
ATOM 623 C CA . PRO A 1 77 ? -9.033 -0.522 11.009 1.00 96.06 77 PRO A CA 1
ATOM 624 C C . PRO A 1 77 ? -7.583 -0.293 11.457 1.00 96.06 77 PRO A C 1
ATOM 626 O O . PRO A 1 77 ? -7.235 0.811 11.874 1.00 96.06 77 PRO A O 1
ATOM 629 N N . ASN A 1 78 ? -6.715 -1.298 11.334 1.00 95.75 78 ASN A N 1
ATOM 630 C CA . ASN A 1 78 ? -5.329 -1.237 11.801 1.00 95.75 78 ASN A CA 1
ATOM 631 C C . ASN A 1 78 ? -4.273 -1.571 10.740 1.00 95.75 78 ASN A C 1
ATOM 633 O O . ASN A 1 78 ? -3.090 -1.682 11.059 1.00 95.75 78 ASN A O 1
ATOM 637 N N . HIS A 1 79 ? -4.648 -1.748 9.479 1.00 95.81 79 HIS A N 1
ATOM 638 C CA . HIS A 1 79 ? -3.680 -2.053 8.434 1.00 95.81 79 HIS A CA 1
ATOM 639 C C . HIS A 1 79 ? -4.202 -1.672 7.053 1.00 95.81 79 HIS A C 1
ATOM 641 O O . HIS A 1 79 ? -5.372 -1.361 6.861 1.00 95.81 79 HIS A O 1
ATOM 647 N N . ILE A 1 80 ? -3.314 -1.691 6.071 1.00 97.44 80 ILE A N 1
ATOM 648 C CA . ILE A 1 80 ? -3.651 -1.531 4.661 1.00 97.44 80 ILE A CA 1
ATOM 649 C C . ILE A 1 80 ? -3.008 -2.663 3.871 1.00 97.44 80 ILE A C 1
ATOM 651 O O . ILE A 1 80 ? -1.832 -2.977 4.071 1.00 97.44 80 ILE A O 1
ATOM 655 N N . HIS A 1 81 ? -3.778 -3.235 2.953 1.00 97.06 81 HIS A N 1
ATOM 656 C CA . HIS A 1 81 ? -3.299 -4.133 1.912 1.00 97.06 81 HIS A CA 1
ATOM 657 C C . HIS A 1 81 ? -3.307 -3.399 0.579 1.00 97.06 81 HIS A C 1
ATOM 659 O O . HIS A 1 81 ? -4.278 -2.712 0.274 1.00 97.06 81 HIS A O 1
ATOM 665 N N . MET A 1 82 ? -2.266 -3.553 -0.234 1.00 97.56 82 MET A N 1
ATOM 666 C CA . MET A 1 82 ? -2.194 -2.937 -1.561 1.00 97.56 82 MET A CA 1
ATOM 667 C C . MET A 1 82 ? -1.454 -3.823 -2.560 1.00 97.56 82 MET A C 1
ATOM 669 O O . MET A 1 82 ? -0.488 -4.498 -2.210 1.00 97.56 82 MET A O 1
ATOM 673 N N . ILE A 1 83 ? -1.894 -3.781 -3.814 1.00 97.88 83 ILE A N 1
ATOM 674 C CA . ILE A 1 83 ? -1.157 -4.278 -4.972 1.00 97.88 83 ILE A CA 1
ATOM 675 C C . ILE A 1 83 ? -0.584 -3.058 -5.687 1.00 97.88 83 ILE A C 1
ATOM 677 O O . ILE A 1 83 ? -1.322 -2.236 -6.238 1.00 97.88 83 ILE A O 1
ATOM 681 N N . LEU A 1 84 ? 0.740 -2.944 -5.665 1.00 97.38 84 LEU A N 1
ATOM 682 C CA . LEU A 1 84 ? 1.482 -1.974 -6.458 1.00 97.38 84 LEU A CA 1
ATOM 683 C C . LEU A 1 84 ? 2.067 -2.673 -7.678 1.00 97.38 84 LEU A C 1
ATOM 685 O O . LEU A 1 84 ? 2.526 -3.811 -7.590 1.00 97.38 84 LEU A O 1
ATOM 689 N N . ARG A 1 85 ? 2.083 -1.977 -8.808 1.00 96.50 85 ARG A N 1
ATOM 690 C CA . ARG A 1 85 ? 2.652 -2.478 -10.053 1.00 96.50 85 ARG A CA 1
ATOM 691 C C . ARG A 1 85 ? 3.704 -1.504 -10.552 1.00 96.50 85 ARG A C 1
ATOM 693 O O . ARG A 1 85 ? 3.443 -0.312 -10.662 1.00 96.50 85 ARG A O 1
ATOM 700 N N . ILE A 1 86 ? 4.878 -2.018 -10.889 1.00 95.44 86 ILE A N 1
ATOM 701 C CA . ILE A 1 86 ? 5.859 -1.290 -11.692 1.00 95.44 86 ILE A CA 1
ATOM 702 C C . ILE A 1 86 ? 5.633 -1.738 -13.137 1.00 95.44 86 ILE A C 1
ATOM 704 O O . ILE A 1 86 ? 5.814 -2.910 -13.462 1.00 95.44 86 ILE A O 1
ATOM 708 N N . ALA A 1 87 ? 5.158 -0.835 -13.994 1.00 93.12 87 ALA A N 1
ATOM 709 C CA . ALA A 1 87 ? 4.926 -1.128 -15.408 1.00 93.12 87 ALA A CA 1
ATOM 710 C C . ALA A 1 87 ? 6.250 -1.367 -16.143 1.00 93.12 87 ALA A C 1
ATOM 712 O O . ALA A 1 87 ? 7.285 -0.871 -15.712 1.00 93.12 87 ALA A O 1
ATOM 713 N N . GLU A 1 88 ? 6.239 -2.089 -17.261 1.00 89.50 88 GLU A N 1
ATOM 714 C CA . GLU A 1 88 ? 7.406 -2.180 -18.147 1.00 89.50 88 GLU A CA 1
ATOM 715 C C . GLU A 1 88 ? 7.778 -0.808 -18.716 1.00 89.50 88 GLU A C 1
ATOM 717 O O . GLU A 1 88 ? 6.926 0.075 -18.855 1.00 89.50 88 GLU A O 1
ATOM 722 N N . ARG A 1 89 ? 9.056 -0.618 -19.058 1.00 82.12 89 ARG A N 1
ATOM 723 C CA . ARG A 1 89 ? 9.427 0.518 -19.910 1.00 82.12 89 ARG A CA 1
ATOM 724 C C . ARG A 1 89 ? 8.901 0.238 -21.307 1.00 82.12 89 ARG A C 1
ATOM 726 O O . ARG A 1 89 ? 9.247 -0.775 -21.905 1.00 82.12 89 ARG A O 1
ATOM 733 N N . LEU A 1 90 ? 8.103 1.152 -21.844 1.00 72.75 90 LEU A N 1
ATOM 734 C CA . LEU A 1 90 ? 7.885 1.179 -23.284 1.00 72.75 90 LEU A CA 1
ATOM 735 C C . LEU A 1 90 ? 9.234 1.545 -23.949 1.00 72.75 90 LEU A C 1
ATOM 737 O O . LEU A 1 90 ? 9.973 2.371 -23.413 1.00 72.75 90 LEU A O 1
ATOM 741 N N . ASN A 1 91 ? 9.574 0.856 -25.046 1.00 67.31 91 ASN A N 1
ATOM 742 C CA . ASN A 1 91 ? 10.823 0.939 -25.831 1.00 67.31 91 ASN A CA 1
ATOM 743 C C . ASN A 1 91 ? 11.378 2.366 -26.053 1.00 67.31 91 ASN A C 1
ATOM 745 O O . ASN A 1 91 ? 10.636 3.340 -25.939 1.00 67.31 91 ASN A O 1
ATOM 749 N N . PRO A 1 92 ? 12.693 2.502 -26.339 1.00 59.25 92 PRO A N 1
ATOM 750 C CA . PRO A 1 92 ? 13.550 3.466 -25.669 1.00 59.25 92 PRO A CA 1
ATOM 751 C C . PRO A 1 92 ? 13.031 4.891 -25.816 1.00 59.25 92 PRO A C 1
ATOM 753 O O . PRO A 1 92 ? 12.790 5.383 -26.918 1.00 59.25 92 PRO A O 1
ATOM 756 N N . LEU A 1 93 ? 12.908 5.549 -24.663 1.00 56.75 93 LEU A N 1
ATOM 757 C CA . LEU A 1 93 ? 12.680 6.982 -24.567 1.00 56.75 93 LEU A CA 1
ATOM 758 C C . LEU A 1 93 ? 13.635 7.712 -25.530 1.00 56.75 93 LEU A C 1
ATOM 760 O O . LEU A 1 93 ? 14.826 7.381 -25.540 1.00 56.75 93 LEU A O 1
ATOM 764 N N . PRO A 1 94 ? 13.157 8.702 -26.308 1.00 56.84 94 PRO A N 1
ATOM 765 C CA . PRO A 1 94 ? 14.032 9.506 -27.149 1.00 56.84 94 PRO A CA 1
ATOM 766 C C . PRO A 1 94 ? 15.199 10.038 -26.313 1.00 56.84 94 PRO A C 1
ATOM 768 O O . PRO A 1 94 ? 15.027 10.426 -25.151 1.00 56.84 94 PRO A O 1
ATOM 771 N N . THR A 1 95 ? 16.399 9.986 -26.889 1.00 52.75 95 THR A N 1
ATOM 772 C CA . THR A 1 95 ? 17.678 10.304 -26.248 1.00 52.75 95 THR A CA 1
ATOM 773 C C . THR A 1 95 ? 17.564 11.630 -25.486 1.00 52.75 95 THR A C 1
ATOM 775 O O . THR A 1 95 ? 17.412 12.687 -26.089 1.00 52.75 95 THR A O 1
ATOM 778 N N . GLY A 1 96 ? 17.555 11.568 -24.147 1.00 55.59 96 GLY A N 1
ATOM 779 C CA . GLY A 1 96 ? 17.356 12.725 -23.256 1.00 55.59 96 GLY A CA 1
ATOM 780 C C . GLY A 1 96 ? 16.158 12.631 -22.296 1.00 55.59 96 GLY A C 1
ATOM 781 O O . GLY A 1 96 ? 16.215 13.207 -21.211 1.00 55.59 96 GLY A O 1
ATOM 782 N N . ALA A 1 97 ? 15.112 11.858 -22.614 1.00 55.31 97 ALA A N 1
ATOM 783 C CA . ALA A 1 97 ? 13.956 11.664 -21.725 1.00 55.31 97 ALA A CA 1
ATOM 784 C C . ALA A 1 97 ? 14.201 10.601 -20.631 1.00 55.31 97 ALA A C 1
ATOM 786 O O . ALA A 1 97 ? 13.705 10.741 -19.514 1.00 55.31 97 ALA A O 1
ATOM 787 N N . ALA A 1 98 ? 15.058 9.604 -20.892 1.00 55.72 98 ALA A N 1
ATOM 788 C CA . ALA A 1 98 ? 15.468 8.605 -19.895 1.00 55.72 98 ALA A CA 1
ATOM 789 C C . ALA A 1 98 ? 16.188 9.209 -18.672 1.00 55.72 98 ALA A C 1
ATOM 791 O O . ALA A 1 98 ? 16.138 8.638 -17.587 1.00 55.72 98 ALA A O 1
ATOM 792 N N . ALA A 1 99 ? 16.822 10.377 -18.823 1.00 55.84 99 ALA A N 1
ATOM 793 C CA . ALA A 1 99 ? 17.562 11.040 -17.748 1.00 55.84 99 ALA A CA 1
ATOM 794 C C . ALA A 1 99 ? 16.661 11.714 -16.690 1.00 55.84 99 ALA A C 1
ATOM 796 O O . ALA A 1 99 ? 17.160 12.113 -15.640 1.00 55.84 99 ALA A O 1
ATOM 797 N N . LYS A 1 100 ? 15.349 11.855 -16.946 1.00 63.56 100 LYS A N 1
ATOM 798 C CA . LYS A 1 100 ? 14.388 12.488 -16.019 1.00 63.56 100 LYS A CA 1
ATOM 799 C C . LYS A 1 100 ? 13.477 11.504 -15.285 1.00 63.56 100 LYS A C 1
ATOM 801 O O . LYS A 1 100 ? 12.789 11.919 -14.352 1.00 63.56 100 LYS A O 1
ATOM 806 N N . GLU A 1 101 ? 13.455 10.234 -15.680 1.00 70.31 101 GLU A N 1
ATOM 807 C CA . GLU A 1 101 ? 12.569 9.253 -15.058 1.00 70.31 101 GLU A CA 1
ATOM 808 C C . GLU A 1 101 ? 13.028 8.974 -13.621 1.00 70.31 101 GLU A C 1
ATOM 810 O O . GLU A 1 101 ? 14.182 8.615 -13.365 1.00 70.31 101 GLU A O 1
ATOM 815 N N . LYS A 1 102 ? 12.126 9.156 -12.653 1.00 77.88 102 LYS A N 1
ATOM 816 C CA . LYS A 1 102 ? 12.448 8.891 -11.247 1.00 77.88 102 LYS A CA 1
ATOM 817 C C . LYS A 1 102 ? 12.698 7.399 -11.056 1.00 77.88 102 LYS A C 1
ATOM 819 O O . LYS A 1 102 ? 11.846 6.584 -11.395 1.00 77.88 102 LYS A O 1
ATOM 824 N N . HIS A 1 103 ? 13.816 7.055 -10.421 1.00 84.25 103 HIS A N 1
ATOM 825 C CA . HIS A 1 103 ? 14.061 5.689 -9.964 1.00 84.25 103 HIS A CA 1
ATOM 826 C C . HIS A 1 103 ? 12.925 5.217 -9.042 1.00 84.25 103 HIS A C 1
ATOM 828 O O . HIS A 1 103 ? 12.597 5.889 -8.055 1.00 84.25 103 HIS A O 1
ATOM 834 N N . ILE A 1 104 ? 12.342 4.060 -9.362 1.00 90.00 104 ILE A N 1
ATOM 835 C CA . ILE A 1 104 ? 11.250 3.438 -8.610 1.00 90.00 104 ILE A CA 1
ATOM 836 C C . ILE A 1 104 ? 11.808 2.211 -7.906 1.00 90.00 104 ILE A C 1
ATOM 838 O O . ILE A 1 104 ? 12.388 1.345 -8.541 1.00 90.00 104 ILE A O 1
ATOM 842 N N . ASP A 1 105 ? 11.615 2.144 -6.597 1.00 91.69 105 ASP A N 1
ATOM 843 C CA . ASP A 1 105 ? 11.965 1.000 -5.759 1.00 91.69 105 ASP A CA 1
ATOM 844 C C . ASP A 1 105 ? 10.891 0.889 -4.679 1.00 91.69 105 ASP A C 1
ATOM 846 O O . ASP A 1 105 ? 10.571 1.891 -4.030 1.00 91.69 105 ASP A O 1
ATOM 850 N N . ILE A 1 106 ? 10.293 -0.294 -4.518 1.00 95.00 106 ILE A N 1
ATOM 851 C CA . ILE A 1 106 ? 9.160 -0.491 -3.601 1.00 95.00 106 ILE A CA 1
ATOM 852 C C . ILE A 1 106 ? 9.499 -0.049 -2.163 1.00 95.00 106 ILE A C 1
ATOM 854 O O . ILE A 1 106 ? 8.745 0.756 -1.611 1.00 95.00 106 ILE A O 1
ATOM 858 N N . PRO A 1 107 ? 10.624 -0.459 -1.548 1.00 94.06 107 PRO A N 1
ATOM 859 C CA . PRO A 1 107 ? 11.064 0.076 -0.259 1.00 94.06 107 PRO A CA 1
ATOM 860 C C . PRO A 1 107 ? 11.091 1.603 -0.156 1.00 94.06 107 PRO A C 1
ATOM 862 O O . PRO A 1 107 ? 10.547 2.150 0.805 1.00 94.06 107 PRO A O 1
ATOM 865 N N . ASN A 1 108 ? 11.669 2.303 -1.130 1.00 93.81 108 ASN A N 1
ATOM 866 C CA . ASN A 1 108 ? 11.730 3.764 -1.147 1.00 93.81 108 ASN A CA 1
ATOM 867 C C . ASN A 1 108 ? 10.342 4.394 -1.342 1.00 93.81 108 ASN A C 1
ATOM 869 O O . ASN A 1 108 ? 9.990 5.357 -0.656 1.00 93.81 108 ASN A O 1
ATOM 873 N N . VAL A 1 109 ? 9.521 3.827 -2.232 1.00 95.88 109 VAL A N 1
ATOM 874 C CA . VAL A 1 109 ? 8.124 4.235 -2.443 1.00 95.88 109 VAL A CA 1
ATOM 875 C C . VAL A 1 109 ? 7.350 4.155 -1.127 1.00 95.88 109 VAL A C 1
ATOM 877 O O . VAL A 1 109 ? 6.748 5.149 -0.714 1.00 95.88 109 VAL A O 1
ATOM 880 N N . ILE A 1 110 ? 7.422 3.013 -0.438 1.00 96.88 110 ILE A N 1
ATOM 881 C CA . ILE A 1 110 ? 6.752 2.790 0.844 1.00 96.88 110 ILE A CA 1
ATOM 882 C C . ILE A 1 110 ? 7.315 3.708 1.933 1.00 96.88 110 ILE A C 1
ATOM 884 O O . ILE A 1 110 ? 6.544 4.317 2.673 1.00 96.88 110 ILE A O 1
ATOM 888 N N . GLY A 1 111 ? 8.636 3.879 2.014 1.00 95.44 111 GLY A N 1
ATOM 889 C CA . GLY A 1 111 ? 9.274 4.783 2.974 1.00 95.44 111 GLY A CA 1
ATOM 890 C C . GLY A 1 111 ? 8.795 6.230 2.822 1.00 95.44 111 GLY A C 1
ATOM 891 O O . GLY A 1 111 ? 8.366 6.853 3.795 1.00 95.44 111 GLY A O 1
ATOM 892 N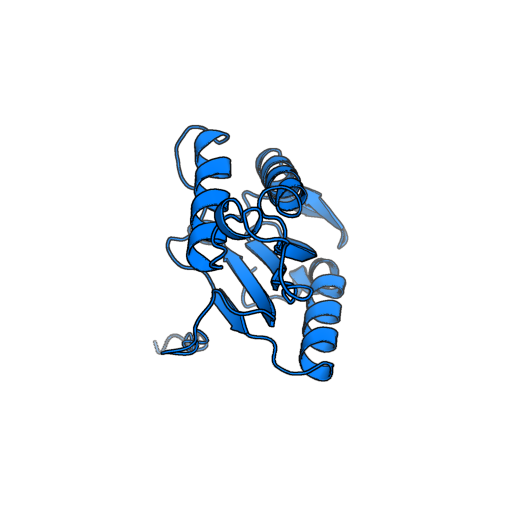 N . LYS A 1 112 ? 8.776 6.749 1.588 1.00 95.31 112 LYS A N 1
ATOM 893 C CA . LYS A 1 112 ? 8.266 8.096 1.277 1.00 95.31 112 LYS A CA 1
ATOM 894 C C . LYS A 1 112 ? 6.767 8.226 1.523 1.00 95.31 112 LYS A C 1
ATOM 896 O O . LYS A 1 112 ? 6.320 9.272 1.991 1.00 95.31 112 LYS A O 1
ATOM 901 N N . TRP A 1 113 ? 5.993 7.184 1.227 1.00 96.62 113 TRP A N 1
ATOM 902 C CA . TRP A 1 113 ? 4.560 7.146 1.511 1.00 96.62 113 TRP A CA 1
ATOM 903 C C . TRP A 1 113 ? 4.288 7.224 3.023 1.00 96.62 113 TRP A C 1
ATOM 905 O O . TRP A 1 113 ? 3.558 8.118 3.453 1.00 96.62 113 TRP A O 1
ATOM 915 N N . LYS A 1 114 ? 4.978 6.410 3.840 1.00 96.25 114 LYS A N 1
ATOM 916 C CA . LYS A 1 114 ? 4.921 6.484 5.314 1.00 96.25 114 LYS A CA 1
ATOM 917 C C . LYS A 1 114 ? 5.319 7.871 5.818 1.00 96.25 114 LYS A C 1
ATOM 919 O O . LYS A 1 114 ? 4.601 8.447 6.627 1.00 96.25 114 LYS A O 1
ATOM 924 N N . ALA A 1 115 ? 6.423 8.430 5.317 1.00 94.94 115 ALA A N 1
ATOM 925 C CA . ALA A 1 115 ? 6.910 9.748 5.725 1.00 94.94 115 ALA A CA 1
ATOM 926 C C . ALA A 1 115 ? 5.925 10.883 5.391 1.00 94.94 115 ALA A C 1
ATOM 928 O O . ALA A 1 115 ? 5.773 11.818 6.177 1.00 94.94 115 ALA A O 1
ATOM 929 N N . GLY A 1 116 ? 5.242 10.803 4.244 1.00 94.69 116 GLY A N 1
ATOM 930 C CA . GLY A 1 116 ? 4.193 11.752 3.864 1.00 94.69 116 GLY A CA 1
ATOM 931 C C . GLY A 1 116 ? 3.030 11.761 4.855 1.00 94.69 116 GLY A C 1
ATOM 932 O O . GLY A 1 116 ? 2.610 12.833 5.283 1.00 94.69 116 GLY A O 1
ATOM 933 N N . ILE A 1 117 ? 2.582 10.573 5.268 1.00 95.94 117 ILE A N 1
ATOM 934 C CA . ILE A 1 117 ? 1.511 10.400 6.259 1.00 95.94 117 ILE A CA 1
ATOM 935 C C . ILE A 1 117 ? 1.969 10.901 7.630 1.00 95.94 117 ILE A C 1
ATOM 937 O O . ILE A 1 117 ? 1.300 11.745 8.211 1.00 95.94 117 ILE A O 1
ATOM 941 N N . THR A 1 118 ? 3.150 10.481 8.098 1.00 95.06 118 THR A N 1
ATOM 942 C CA . THR A 1 118 ? 3.732 10.931 9.375 1.00 95.06 118 THR A CA 1
ATOM 943 C C . THR A 1 118 ? 3.797 12.455 9.477 1.00 95.06 118 THR A C 1
ATOM 945 O O . THR A 1 118 ? 3.463 13.026 10.512 1.00 95.06 118 THR A O 1
ATOM 948 N N . ARG A 1 119 ? 4.207 13.138 8.399 1.00 94.12 119 ARG A N 1
ATOM 949 C CA . ARG A 1 119 ? 4.277 14.605 8.373 1.00 94.12 119 ARG A CA 1
ATOM 950 C C . ARG A 1 119 ? 2.897 15.250 8.521 1.00 94.12 119 ARG A C 1
ATOM 952 O O . ARG A 1 119 ? 2.787 16.277 9.178 1.00 94.12 119 ARG A O 1
ATOM 959 N N . GLN A 1 120 ? 1.867 14.665 7.918 1.00 91.56 120 GLN A N 1
ATOM 960 C CA . GLN A 1 120 ? 0.497 15.182 7.984 1.00 91.56 120 GLN A CA 1
ATOM 961 C C . GLN A 1 120 ? -0.216 14.806 9.293 1.00 91.56 120 GLN A C 1
ATOM 963 O O . GLN A 1 120 ? -1.113 15.524 9.720 1.00 91.56 120 GLN A O 1
ATOM 968 N N . SER A 1 121 ? 0.205 13.732 9.967 1.00 89.56 121 SER A N 1
ATOM 969 C CA . SER A 1 121 ? -0.391 13.234 11.212 1.00 89.56 121 SER A CA 1
ATOM 970 C C . SER A 1 121 ? 0.306 13.735 12.487 1.00 89.56 121 SER A C 1
ATOM 972 O O . SER A 1 121 ? 0.303 13.040 13.501 1.00 89.56 121 SER A O 1
ATOM 974 N N . GLY A 1 122 ? 0.946 14.909 12.453 1.00 89.56 122 GLY A N 1
ATOM 975 C CA . GLY A 1 122 ? 1.574 15.507 13.641 1.00 89.56 122 GLY A CA 1
ATOM 976 C C . GLY A 1 122 ? 2.973 14.972 13.980 1.00 89.56 122 GLY A C 1
ATOM 977 O O . GLY A 1 122 ? 3.389 15.007 15.137 1.00 89.56 122 GLY A O 1
ATOM 978 N N . GLY A 1 123 ? 3.704 14.449 12.992 1.00 90.75 123 GLY A N 1
ATOM 979 C CA . GLY A 1 123 ? 5.135 14.136 13.102 1.00 90.75 123 GLY A CA 1
ATOM 980 C C . GLY A 1 123 ? 5.475 12.768 13.697 1.00 90.75 123 GLY A C 1
ATOM 981 O O . GLY A 1 123 ? 6.637 12.369 13.666 1.00 90.75 123 GLY A O 1
ATOM 982 N N . HIS A 1 124 ? 4.485 12.010 14.171 1.00 89.38 124 HIS A N 1
ATOM 983 C CA . HIS A 1 124 ? 4.690 10.684 14.754 1.00 89.38 124 HIS A CA 1
ATOM 984 C C . HIS A 1 124 ? 4.195 9.585 13.811 1.00 89.38 124 HIS A C 1
ATOM 986 O O . HIS A 1 124 ? 3.062 9.617 13.333 1.00 89.38 124 HIS A O 1
ATOM 992 N N . SER A 1 125 ? 5.055 8.600 13.529 1.00 93.00 125 SER A N 1
ATOM 993 C CA . SER A 1 125 ? 4.691 7.484 12.650 1.00 93.00 125 SER A CA 1
ATOM 994 C C . SER A 1 125 ? 3.665 6.576 13.318 1.00 93.00 125 SER A C 1
ATOM 996 O O . SER A 1 125 ? 3.961 5.954 14.339 1.00 93.00 125 SER A O 1
ATOM 998 N N . ILE A 1 126 ? 2.512 6.419 12.669 1.00 95.50 126 ILE A N 1
ATOM 999 C CA . ILE A 1 126 ? 1.444 5.499 13.083 1.00 95.50 126 ILE A CA 1
ATOM 1000 C C . ILE A 1 126 ? 1.722 4.038 12.712 1.00 95.50 126 ILE A C 1
ATOM 1002 O O . ILE A 1 126 ? 0.986 3.155 13.130 1.00 95.50 126 ILE A O 1
ATOM 1006 N N . TRP A 1 127 ? 2.748 3.774 11.903 1.00 96.19 127 TRP A N 1
ATOM 1007 C CA . TRP A 1 127 ? 3.047 2.458 11.335 1.00 96.19 127 TRP A CA 1
ATOM 1008 C C . TRP A 1 127 ? 4.029 1.654 12.189 1.00 96.19 127 TRP A C 1
ATOM 1010 O O . TRP A 1 127 ? 4.889 2.232 12.862 1.00 96.19 127 TRP A O 1
ATOM 1020 N N . GLN A 1 128 ? 3.984 0.326 12.062 1.00 94.56 128 GLN A N 1
ATOM 1021 C CA . GLN A 1 128 ? 5.107 -0.542 12.429 1.00 94.56 128 GLN A CA 1
ATOM 1022 C C . GLN A 1 128 ? 6.361 -0.182 11.620 1.00 94.56 128 GLN A C 1
ATOM 1024 O O . GLN A 1 128 ? 6.277 0.388 10.528 1.00 94.56 128 GLN A O 1
ATOM 1029 N N . GLU A 1 129 ? 7.542 -0.510 12.146 1.00 89.12 129 GLU A N 1
ATOM 1030 C CA . GLU A 1 129 ? 8.818 -0.231 11.477 1.00 89.12 129 GLU A CA 1
ATOM 1031 C C . GLU A 1 129 ? 8.916 -0.969 10.134 1.00 89.12 129 GLU A C 1
ATOM 1033 O O . GLU A 1 129 ? 9.103 -0.348 9.083 1.00 89.12 129 GLU A O 1
ATOM 1038 N N . THR A 1 130 ? 8.681 -2.283 10.168 1.00 89.88 130 THR A N 1
ATOM 1039 C CA . THR A 1 130 ? 8.673 -3.158 8.989 1.00 89.88 130 THR A CA 1
ATOM 1040 C C . THR A 1 130 ? 7.272 -3.311 8.404 1.00 89.88 130 THR A C 1
ATOM 1042 O O . THR A 1 130 ? 6.271 -2.993 9.043 1.00 89.88 130 THR A O 1
ATOM 1045 N N . TYR A 1 131 ? 7.203 -3.825 7.182 1.00 92.56 131 TYR A N 1
ATOM 1046 C CA . TYR A 1 131 ? 5.963 -4.213 6.524 1.00 92.56 131 TYR A CA 1
ATOM 1047 C C . TYR A 1 131 ? 6.118 -5.606 5.911 1.00 92.56 131 TYR A C 1
ATOM 1049 O O . TYR A 1 131 ? 7.219 -6.162 5.880 1.00 92.56 131 TYR A O 1
ATOM 1057 N N . TYR A 1 132 ? 5.008 -6.198 5.489 1.00 91.44 132 TYR A N 1
ATOM 1058 C CA . TYR A 1 132 ? 5.018 -7.434 4.719 1.00 91.44 132 TYR A CA 1
ATOM 1059 C C . TYR A 1 132 ? 4.984 -7.099 3.233 1.00 91.44 132 TYR A C 1
ATOM 1061 O O . TYR A 1 132 ? 4.169 -6.280 2.807 1.00 91.44 132 TYR A O 1
ATOM 1069 N N . ASP A 1 133 ? 5.826 -7.764 2.453 1.00 91.12 133 ASP A N 1
ATOM 1070 C CA . ASP A 1 133 ? 5.803 -7.709 1.000 1.00 91.12 133 ASP A CA 1
ATOM 1071 C C . ASP A 1 133 ? 5.853 -9.107 0.386 1.00 91.12 133 ASP A C 1
ATOM 1073 O O . ASP A 1 133 ? 6.350 -10.066 0.993 1.00 91.12 133 ASP A O 1
ATOM 1077 N N . ARG A 1 134 ? 5.318 -9.206 -0.829 1.00 92.56 134 ARG A N 1
ATOM 1078 C CA . ARG A 1 134 ? 5.379 -10.398 -1.664 1.00 92.56 134 ARG A CA 1
ATOM 1079 C C . ARG A 1 134 ? 5.348 -10.019 -3.140 1.00 92.56 134 ARG A C 1
ATOM 1081 O O . ARG A 1 134 ? 4.416 -9.363 -3.597 1.00 92.56 134 ARG A O 1
ATOM 1088 N N . VAL A 1 135 ? 6.337 -10.494 -3.892 1.00 94.94 135 VAL A N 1
ATOM 1089 C CA . VAL A 1 135 ? 6.328 -10.426 -5.359 1.00 94.94 135 VAL A CA 1
ATOM 1090 C C . VAL A 1 135 ? 5.285 -11.411 -5.888 1.00 94.94 135 VAL A C 1
ATOM 1092 O O . VAL A 1 135 ? 5.348 -12.606 -5.584 1.00 94.94 135 VAL A O 1
ATOM 1095 N N . ILE A 1 136 ? 4.330 -10.909 -6.667 1.00 94.75 136 ILE A N 1
ATOM 1096 C CA . ILE A 1 136 ? 3.284 -11.703 -7.314 1.00 94.75 136 ILE A CA 1
ATOM 1097 C C . ILE A 1 136 ? 3.839 -12.202 -8.647 1.00 94.75 136 ILE A C 1
ATOM 1099 O O . ILE A 1 136 ? 4.212 -11.406 -9.507 1.00 94.75 136 ILE A O 1
ATOM 1103 N N . ARG A 1 137 ? 3.915 -13.524 -8.813 1.00 92.56 137 ARG A N 1
ATOM 1104 C CA . ARG A 1 137 ? 4.644 -14.155 -9.934 1.00 92.56 137 ARG A CA 1
ATOM 1105 C C . ARG A 1 137 ? 3.748 -14.915 -10.907 1.00 92.56 137 ARG A C 1
ATOM 1107 O O . ARG A 1 137 ? 4.245 -15.514 -11.853 1.00 92.56 137 ARG A O 1
ATOM 1114 N N . SER A 1 138 ? 2.440 -14.932 -10.664 1.00 95.31 138 SER A N 1
ATOM 1115 C CA . SER A 1 138 ? 1.466 -15.586 -11.541 1.00 95.31 138 SER A CA 1
ATOM 1116 C C . SER A 1 138 ? 0.117 -14.884 -11.491 1.00 95.31 138 SER A C 1
ATOM 1118 O O . SER A 1 138 ? -0.255 -14.304 -10.470 1.00 95.31 138 SER A O 1
ATOM 1120 N N . GLU A 1 139 ? -0.647 -15.005 -12.571 1.00 96.00 139 GLU A N 1
ATOM 1121 C CA . GLU A 1 139 ? -2.019 -14.502 -12.650 1.00 96.00 139 GLU A CA 1
ATOM 1122 C C . GLU A 1 139 ? -2.928 -15.146 -11.594 1.00 96.00 139 GLU A C 1
ATOM 1124 O O . GLU A 1 139 ? -3.661 -14.455 -10.896 1.00 96.00 139 GLU A O 1
ATOM 1129 N N . ALA A 1 140 ? -2.820 -16.461 -11.383 1.00 96.62 140 ALA A N 1
ATOM 1130 C CA . ALA A 1 140 ? -3.608 -17.146 -10.359 1.00 96.62 140 ALA A CA 1
ATOM 1131 C C . ALA A 1 140 ? -3.333 -16.595 -8.945 1.00 96.62 140 ALA A C 1
ATOM 1133 O O . ALA A 1 140 ? -4.238 -16.505 -8.118 1.00 96.62 140 ALA A O 1
ATOM 1134 N N . GLU A 1 141 ? -2.085 -16.228 -8.644 1.00 94.94 141 GLU A N 1
ATOM 1135 C CA . GLU A 1 141 ? -1.732 -15.568 -7.384 1.00 94.94 141 GLU A CA 1
ATOM 1136 C C . GLU A 1 141 ? -2.274 -14.140 -7.308 1.00 94.94 141 GLU A C 1
ATOM 1138 O O . GLU A 1 141 ? -2.832 -13.766 -6.277 1.00 94.94 141 GLU A O 1
ATOM 1143 N N . TYR A 1 142 ? -2.167 -13.382 -8.400 1.00 96.88 142 TYR A N 1
ATOM 1144 C CA . TYR A 1 142 ? -2.738 -12.045 -8.516 1.00 96.88 142 TYR A CA 1
ATOM 1145 C C . TYR A 1 142 ? -4.241 -12.049 -8.224 1.00 96.88 142 TYR A C 1
ATOM 1147 O O . TYR A 1 142 ? -4.694 -11.325 -7.342 1.00 96.88 142 TYR A O 1
ATOM 1155 N N . LEU A 1 143 ? -5.002 -12.924 -8.888 1.00 96.56 143 LEU A N 1
ATOM 1156 C CA . LEU A 1 143 ? -6.452 -13.035 -8.721 1.00 96.56 143 LEU A CA 1
ATOM 1157 C C . LEU A 1 143 ? -6.844 -13.463 -7.300 1.00 96.56 143 LEU A C 1
ATOM 1159 O O . LEU A 1 143 ? -7.815 -12.950 -6.746 1.00 96.56 143 LEU A O 1
ATOM 1163 N N . ARG A 1 144 ? -6.068 -14.351 -6.660 1.00 94.50 144 ARG A N 1
ATOM 1164 C CA . ARG A 1 144 ? -6.293 -14.710 -5.248 1.00 94.50 144 ARG A CA 1
ATOM 1165 C C . ARG A 1 144 ? -6.109 -13.516 -4.317 1.00 94.50 144 ARG A C 1
ATOM 1167 O O . ARG A 1 144 ? -6.933 -13.319 -3.430 1.00 94.50 144 ARG A O 1
ATOM 1174 N N . ILE A 1 145 ? -5.049 -12.732 -4.508 1.00 94.50 145 ILE A N 1
ATOM 1175 C CA . ILE A 1 145 ? -4.777 -11.538 -3.693 1.00 94.50 145 ILE A CA 1
ATOM 1176 C C . ILE A 1 145 ? -5.824 -10.455 -3.968 1.00 94.50 145 ILE A C 1
ATOM 1178 O O . ILE A 1 145 ? -6.297 -9.810 -3.036 1.00 94.50 145 ILE A O 1
ATOM 1182 N N . TRP A 1 146 ? -6.235 -10.293 -5.224 1.00 95.75 146 TRP A N 1
ATOM 1183 C CA . TRP A 1 146 ? -7.316 -9.394 -5.615 1.00 95.75 146 TRP A CA 1
ATOM 1184 C C . TRP A 1 146 ? -8.611 -9.725 -4.867 1.00 95.75 146 TRP A C 1
ATOM 1186 O O . TRP A 1 146 ? -9.178 -8.859 -4.203 1.00 95.75 146 TRP A O 1
ATOM 1196 N N . ASN A 1 147 ? -9.034 -10.993 -4.905 1.00 93.06 147 ASN A N 1
ATOM 1197 C CA . ASN A 1 147 ? -10.223 -11.465 -4.197 1.00 93.06 147 ASN A CA 1
ATOM 1198 C C . ASN A 1 147 ? -10.074 -11.379 -2.669 1.00 93.06 147 ASN A C 1
ATOM 1200 O O . ASN A 1 147 ? -11.035 -11.084 -1.959 1.00 93.06 147 ASN A O 1
ATOM 1204 N N . TYR A 1 148 ? -8.871 -11.624 -2.144 1.00 90.19 148 TYR A N 1
ATOM 1205 C CA . TYR A 1 148 ? -8.579 -11.418 -0.728 1.00 90.19 148 TYR A CA 1
ATOM 1206 C C . TYR A 1 148 ? -8.827 -9.959 -0.326 1.00 90.19 148 TYR A C 1
ATOM 1208 O O . TYR A 1 148 ? -9.590 -9.721 0.602 1.00 90.19 148 TYR A O 1
ATOM 1216 N N . ILE A 1 149 ? -8.286 -8.992 -1.075 1.00 92.00 149 ILE A N 1
ATOM 1217 C CA . ILE A 1 149 ? -8.501 -7.557 -0.837 1.00 92.00 149 ILE A CA 1
ATOM 1218 C C . ILE A 1 149 ? -9.993 -7.186 -0.898 1.00 92.00 149 ILE A C 1
ATOM 1220 O O . ILE A 1 149 ? -10.450 -6.437 -0.039 1.00 92.00 149 ILE A O 1
ATOM 1224 N N . ASP A 1 150 ? -10.752 -7.718 -1.864 1.00 90.50 150 ASP A N 1
ATOM 1225 C CA . ASP A 1 150 ? -12.195 -7.443 -1.993 1.00 90.50 150 ASP A CA 1
ATOM 1226 C C . ASP A 1 150 ? -13.019 -8.001 -0.828 1.00 90.50 150 ASP A C 1
ATOM 1228 O O . ASP A 1 150 ? -13.963 -7.364 -0.366 1.00 90.50 150 ASP A O 1
ATOM 1232 N N . THR A 1 151 ? -12.667 -9.192 -0.343 1.00 87.94 151 THR A N 1
ATOM 1233 C CA . THR A 1 151 ? -13.461 -9.889 0.680 1.00 87.94 151 THR A CA 1
ATOM 1234 C C . THR A 1 151 ? -13.013 -9.594 2.112 1.00 87.94 151 THR A C 1
ATOM 1236 O O . THR A 1 151 ? -13.727 -9.951 3.049 1.00 87.94 151 THR A O 1
ATOM 1239 N N . ASN A 1 152 ? -11.875 -8.916 2.305 1.00 84.19 152 ASN A N 1
ATOM 1240 C CA . ASN A 1 152 ? -11.301 -8.666 3.630 1.00 84.19 152 ASN A CA 1
ATOM 1241 C C . ASN A 1 152 ? -12.211 -7.857 4.574 1.00 84.19 152 ASN A C 1
ATOM 1243 O O . ASN A 1 152 ? -12.343 -8.259 5.727 1.00 84.19 152 ASN A O 1
ATOM 1247 N N . PRO A 1 153 ? -12.881 -6.769 4.133 1.00 84.12 153 PRO A N 1
ATOM 1248 C CA . PRO A 1 153 ? -13.807 -6.020 4.988 1.00 84.12 153 PRO A CA 1
ATOM 1249 C C . PRO A 1 153 ? -14.890 -6.887 5.628 1.00 84.12 153 PRO A C 1
ATOM 1251 O O . PRO A 1 153 ? -15.163 -6.768 6.819 1.00 84.12 153 PRO A O 1
ATOM 1254 N N . VAL A 1 154 ? -15.460 -7.800 4.838 1.00 81.44 154 VAL A N 1
ATOM 1255 C CA . VAL A 1 154 ? -16.535 -8.698 5.272 1.00 81.44 154 VAL A CA 1
ATOM 1256 C C . VAL A 1 154 ? -16.000 -9.769 6.222 1.00 81.44 154 VAL A C 1
ATOM 1258 O O . VAL A 1 154 ? -16.654 -10.113 7.199 1.00 81.44 154 VAL A O 1
ATOM 1261 N N . LYS A 1 155 ? -14.784 -10.259 5.968 1.00 81.12 155 LYS A N 1
ATOM 1262 C CA . LYS A 1 155 ? -14.130 -11.309 6.762 1.00 81.12 155 LYS A CA 1
ATOM 1263 C C . LYS A 1 155 ? -13.422 -10.799 8.014 1.00 81.12 155 LYS A C 1
ATOM 1265 O O . LYS A 1 155 ? -12.840 -11.594 8.740 1.00 81.12 155 LYS A O 1
ATOM 1270 N N . TRP A 1 156 ? -13.469 -9.498 8.292 1.00 79.44 156 TRP A N 1
ATOM 1271 C CA . TRP A 1 156 ? -12.746 -8.898 9.412 1.00 79.44 156 TRP A CA 1
ATOM 1272 C C . TRP A 1 156 ? -13.058 -9.539 10.766 1.00 79.44 156 TRP A C 1
ATOM 1274 O O . TRP A 1 156 ? -12.151 -9.749 11.562 1.00 79.44 156 TRP A O 1
ATOM 1284 N N . ALA A 1 157 ? -14.324 -9.889 11.013 1.00 70.06 157 ALA A N 1
ATOM 1285 C CA . ALA A 1 157 ? -14.733 -10.539 12.258 1.00 70.06 157 ALA A CA 1
ATOM 1286 C C . ALA A 1 157 ? -14.092 -11.928 12.457 1.00 70.06 157 ALA A C 1
ATOM 1288 O O . ALA A 1 157 ? -14.024 -12.417 13.581 1.00 70.06 157 ALA A O 1
ATOM 1289 N N . GLU A 1 158 ? -13.618 -12.551 11.377 1.00 66.00 158 GLU A N 1
ATOM 1290 C CA . GLU A 1 158 ? -12.971 -13.865 11.363 1.00 66.00 158 GLU A CA 1
ATOM 1291 C C . GLU A 1 158 ? -11.434 -13.760 11.298 1.00 66.00 158 GLU A C 1
ATOM 1293 O O . GLU A 1 158 ? -10.736 -14.773 11.391 1.00 66.00 158 GLU A O 1
ATOM 1298 N N . ASP A 1 159 ? -10.882 -12.552 11.126 1.00 63.03 159 ASP A N 1
ATOM 1299 C CA . ASP A 1 159 ? -9.455 -12.337 10.883 1.00 63.03 159 ASP A CA 1
ATOM 1300 C C . ASP A 1 159 ? -8.630 -12.423 12.177 1.00 63.03 159 ASP A C 1
ATOM 1302 O O . ASP A 1 159 ? -8.196 -11.428 12.748 1.00 63.03 159 ASP A O 1
ATOM 1306 N N . VAL A 1 160 ? -8.344 -13.648 12.615 1.00 53.84 160 VAL A N 1
ATOM 1307 C CA . VAL A 1 160 ? -7.476 -13.951 13.772 1.00 53.84 160 VAL A CA 1
ATOM 1308 C C . VAL A 1 160 ? -6.022 -13.471 13.630 1.00 53.84 160 VAL A C 1
ATOM 1310 O O . VAL A 1 160 ? -5.263 -13.530 14.596 1.00 53.84 160 VAL A O 1
ATOM 1313 N N . TYR A 1 161 ? -5.593 -13.013 12.448 1.00 55.28 161 TYR A N 1
ATOM 1314 C CA . TYR A 1 161 ? -4.215 -12.563 12.215 1.00 55.28 161 TYR A CA 1
ATOM 1315 C C . TYR A 1 161 ? -4.040 -11.053 12.362 1.00 55.28 161 TYR A C 1
ATOM 1317 O O . TYR A 1 161 ? -2.907 -10.579 12.550 1.00 55.28 161 TYR A O 1
ATOM 1325 N N . PHE A 1 162 ? -5.128 -10.295 12.222 1.00 53.84 162 PHE A N 1
ATOM 1326 C CA . PHE A 1 162 ? -5.094 -8.840 12.237 1.00 53.84 162 PHE A CA 1
ATOM 1327 C C . PHE A 1 162 ? -6.196 -8.181 13.077 1.00 53.84 162 PHE A C 1
ATOM 1329 O O . PHE A 1 162 ? -6.065 -6.975 13.264 1.00 53.84 162 PHE A O 1
ATOM 1336 N N . ALA A 1 163 ? -7.192 -8.904 13.604 1.00 45.81 163 ALA A N 1
ATOM 1337 C CA . ALA A 1 163 ? -8.143 -8.405 14.608 1.00 45.81 163 ALA A CA 1
ATOM 1338 C C . ALA A 1 163 ? -7.529 -8.282 16.014 1.00 45.81 163 ALA A C 1
ATOM 1340 O O . ALA A 1 163 ? -6.576 -9.034 16.329 1.00 45.81 163 ALA A O 1
#